Protein AF-A0A3N9UUB1-F1 (afdb_monomer_lite)

Foldseek 3Di:
DPVVVVVVVVLVVVVVVCVVPVVVQVVCCVVVVDGRVDDDDDPDDDDPVNVVVVVVVVVVVVD

pLDDT: mean 82.4, std 10.07, range [48.22, 94.5]

Sequence (63 aa):
MDTIKEMIELDAEIYAMVDRNPKLAEVYRYLMGEELGAVVVLSRMPTAEDWAAAERLARSRQR

Structure (mmCIF, N/CA/C/O backbone):
data_AF-A0A3N9UUB1-F1
#
_entry.id   AF-A0A3N9UUB1-F1
#
loop_
_atom_site.group_PDB
_atom_site.id
_atom_site.type_symbol
_atom_site.label_atom_id
_atom_site.label_alt_id
_atom_site.label_comp_id
_atom_site.label_asym_id
_atom_site.label_entity_id
_atom_site.label_seq_id
_atom_site.pdbx_PDB_ins_code
_atom_site.Cartn_x
_atom_site.Cartn_y
_atom_site.Cartn_z
_atom_site.occupancy
_atom_site.B_iso_or_equiv
_atom_site.auth_seq_id
_atom_site.auth_comp_id
_atom_site.auth_asym_id
_atom_site.auth_atom_id
_atom_site.pdbx_PDB_model_num
ATOM 1 N N . MET A 1 1 ? 16.094 -15.731 -5.160 1.00 54.97 1 MET A N 1
ATOM 2 C CA . MET A 1 1 ? 14.978 -15.364 -4.271 1.00 54.97 1 MET A CA 1
ATOM 3 C C . MET A 1 1 ? 13.898 -14.796 -5.170 1.00 54.97 1 MET A C 1
ATOM 5 O O . MET A 1 1 ? 14.240 -14.020 -6.055 1.00 54.97 1 MET A O 1
ATOM 9 N N . ASP A 1 2 ? 12.683 -15.330 -5.089 1.00 79.31 2 ASP A N 1
ATOM 10 C CA . ASP A 1 2 ? 11.590 -14.985 -6.001 1.00 79.31 2 ASP A CA 1
ATOM 11 C C . ASP A 1 2 ? 10.821 -13.807 -5.400 1.00 79.31 2 ASP A C 1
ATOM 13 O O . ASP A 1 2 ? 10.004 -13.983 -4.499 1.00 79.31 2 ASP A O 1
ATOM 17 N N . THR A 1 3 ? 11.142 -12.596 -5.858 1.00 78.69 3 THR A N 1
ATOM 18 C CA . THR A 1 3 ? 10.634 -11.328 -5.307 1.00 78.69 3 THR A CA 1
ATOM 19 C C . THR A 1 3 ? 9.106 -11.268 -5.265 1.00 78.69 3 THR A C 1
ATOM 21 O O . THR A 1 3 ? 8.539 -10.638 -4.376 1.00 78.69 3 THR A O 1
ATOM 24 N N . ILE A 1 4 ? 8.425 -11.958 -6.186 1.00 77.38 4 ILE A N 1
ATOM 25 C CA . ILE A 1 4 ? 6.960 -12.033 -6.203 1.00 77.38 4 ILE A CA 1
ATOM 26 C C . ILE A 1 4 ? 6.453 -12.804 -4.983 1.00 77.38 4 ILE A C 1
ATOM 28 O O . ILE A 1 4 ? 5.500 -12.382 -4.331 1.00 77.38 4 ILE A O 1
ATOM 32 N N . LYS A 1 5 ? 7.105 -13.921 -4.650 1.00 79.19 5 LYS A N 1
ATOM 33 C CA . LYS A 1 5 ? 6.737 -14.748 -3.501 1.00 79.19 5 LYS A CA 1
ATOM 34 C C . LYS A 1 5 ? 6.931 -13.992 -2.186 1.00 79.19 5 LYS A C 1
ATOM 36 O O . LYS A 1 5 ? 6.045 -14.026 -1.341 1.00 79.19 5 LYS A O 1
ATOM 41 N N . GLU A 1 6 ? 8.040 -13.269 -2.052 1.00 81.19 6 GLU A N 1
ATOM 42 C CA . GLU A 1 6 ? 8.316 -12.433 -0.874 1.00 81.19 6 GLU A CA 1
ATOM 43 C C . GLU A 1 6 ? 7.278 -11.321 -0.691 1.00 81.19 6 GLU A C 1
ATOM 45 O O . GLU A 1 6 ? 6.819 -11.091 0.424 1.00 81.19 6 GLU A O 1
ATOM 50 N N . MET A 1 7 ? 6.861 -10.662 -1.779 1.00 76.19 7 MET A N 1
ATOM 51 C CA . MET A 1 7 ? 5.791 -9.659 -1.733 1.00 76.19 7 MET A CA 1
ATOM 52 C C . MET A 1 7 ? 4.467 -10.246 -1.232 1.00 76.19 7 MET A C 1
ATOM 54 O O . MET A 1 7 ? 3.814 -9.642 -0.387 1.00 76.19 7 MET A O 1
ATOM 58 N N . ILE A 1 8 ? 4.083 -11.425 -1.730 1.00 81.38 8 ILE A N 1
ATOM 59 C CA . ILE A 1 8 ? 2.837 -12.093 -1.323 1.00 81.38 8 ILE A CA 1
ATOM 60 C C . ILE A 1 8 ? 2.872 -12.463 0.167 1.00 81.38 8 ILE A C 1
ATOM 62 O O . ILE A 1 8 ? 1.871 -12.302 0.865 1.00 81.38 8 ILE A O 1
ATOM 66 N N . GLU A 1 9 ? 4.011 -12.956 0.659 1.00 87.19 9 GLU A N 1
ATOM 67 C CA . GLU A 1 9 ? 4.192 -13.303 2.073 1.00 87.19 9 GLU A CA 1
ATOM 68 C C . GLU A 1 9 ? 4.099 -12.058 2.973 1.00 87.19 9 GLU A C 1
ATOM 70 O O . GLU A 1 9 ? 3.381 -12.078 3.973 1.00 87.19 9 GLU A O 1
ATOM 75 N N . LEU A 1 10 ? 4.734 -10.952 2.572 1.00 83.25 10 LEU A N 1
ATOM 76 C CA . LEU A 1 10 ? 4.654 -9.665 3.270 1.00 83.25 10 LEU A CA 1
ATOM 77 C C . LEU A 1 10 ? 3.226 -9.116 3.338 1.00 83.25 10 LEU A C 1
ATOM 79 O O . LEU A 1 10 ? 2.784 -8.707 4.411 1.00 83.25 10 LEU A O 1
ATOM 83 N N . ASP A 1 11 ? 2.487 -9.136 2.226 1.00 83.44 11 ASP A N 1
ATOM 84 C CA . ASP A 1 11 ? 1.093 -8.687 2.214 1.00 83.44 11 ASP A CA 1
ATOM 85 C C . ASP A 1 11 ? 0.251 -9.510 3.198 1.00 83.44 11 ASP A C 1
ATOM 87 O O . ASP A 1 11 ? -0.479 -8.946 4.018 1.00 83.44 11 ASP A O 1
ATOM 91 N N . ALA A 1 12 ? 0.395 -10.839 3.186 1.00 86.88 12 ALA A N 1
ATOM 92 C CA . ALA A 1 12 ? -0.329 -11.722 4.098 1.00 86.88 12 ALA A CA 1
ATOM 93 C C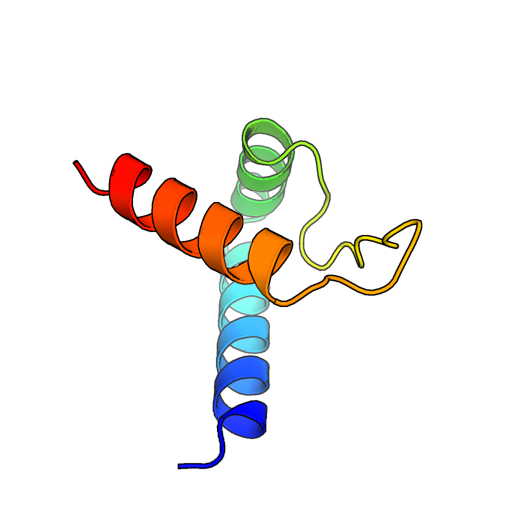 . ALA A 1 12 ? -0.020 -11.425 5.577 1.00 86.88 12 ALA A C 1
ATOM 95 O O . ALA A 1 12 ? -0.928 -11.426 6.414 1.00 86.88 12 ALA A O 1
ATOM 96 N N . GLU A 1 13 ? 1.238 -11.131 5.909 1.00 90.19 13 GLU A N 1
ATOM 97 C CA . GLU A 1 13 ? 1.631 -10.741 7.265 1.00 90.19 13 GLU A CA 1
ATOM 98 C C . GLU A 1 13 ? 0.997 -9.413 7.695 1.00 90.19 13 GLU A C 1
ATOM 100 O O . GLU A 1 13 ? 0.487 -9.316 8.815 1.00 90.19 13 GLU A O 1
ATOM 105 N N . ILE A 1 14 ? 0.963 -8.415 6.807 1.00 85.88 14 ILE A N 1
ATOM 106 C CA . ILE A 1 14 ? 0.350 -7.108 7.082 1.00 85.88 14 ILE A CA 1
ATOM 107 C C . ILE A 1 14 ? -1.151 -7.266 7.354 1.00 85.88 14 ILE A C 1
ATOM 109 O O . ILE A 1 14 ? -1.651 -6.734 8.350 1.00 85.88 14 ILE A O 1
ATOM 113 N N . TYR A 1 15 ? -1.868 -8.041 6.535 1.00 88.19 15 TYR A N 1
ATOM 114 C CA . TYR A 1 15 ? -3.283 -8.333 6.788 1.00 88.19 15 TYR A CA 1
ATOM 115 C C . TYR A 1 15 ? -3.478 -9.066 8.121 1.00 88.19 15 TYR A C 1
ATOM 117 O O . TYR A 1 15 ? -4.330 -8.675 8.918 1.00 88.19 15 TYR A O 1
ATOM 125 N N . ALA A 1 16 ? -2.625 -10.042 8.445 1.00 92.56 16 ALA A N 1
ATOM 126 C CA . ALA A 1 16 ? -2.692 -10.750 9.722 1.00 92.56 16 ALA A CA 1
ATOM 127 C C . ALA A 1 16 ? -2.393 -9.852 10.940 1.00 92.56 16 ALA A C 1
ATOM 129 O O . ALA A 1 16 ? -2.819 -10.158 12.060 1.00 92.56 16 ALA A O 1
ATOM 130 N N . MET A 1 17 ? -1.628 -8.770 10.772 1.00 90.44 17 MET A N 1
ATOM 131 C CA . MET A 1 17 ? -1.421 -7.760 11.815 1.00 90.44 17 MET A CA 1
ATOM 132 C C . MET A 1 17 ? -2.667 -6.896 12.009 1.00 90.44 17 MET A C 1
ATOM 134 O O . MET A 1 17 ? -3.054 -6.638 13.151 1.00 90.44 17 MET A O 1
ATOM 138 N N . VAL A 1 18 ? -3.306 -6.481 10.914 1.00 90.31 18 VAL A N 1
ATOM 139 C CA . VAL A 1 18 ? -4.560 -5.718 10.944 1.00 90.31 18 VAL A CA 1
ATOM 140 C C . VAL A 1 18 ? -5.688 -6.537 11.573 1.00 90.31 18 VAL A C 1
ATOM 142 O O . VAL A 1 18 ? -6.386 -6.019 12.439 1.00 90.31 18 VAL A O 1
ATOM 145 N N . ASP A 1 19 ? -5.813 -7.822 11.242 1.00 90.94 19 ASP A N 1
ATOM 146 C CA . ASP A 1 19 ? -6.819 -8.708 11.845 1.00 90.94 19 ASP A CA 1
ATOM 147 C C . ASP A 1 19 ? -6.656 -8.814 13.367 1.00 90.94 19 ASP A C 1
ATOM 149 O O . ASP A 1 19 ? -7.630 -8.822 14.121 1.00 90.94 19 ASP A O 1
ATOM 153 N N . ARG A 1 20 ? -5.405 -8.849 13.842 1.00 94.50 20 ARG A N 1
ATOM 154 C CA . ARG A 1 20 ? -5.083 -8.869 15.276 1.00 94.50 20 ARG A CA 1
ATOM 155 C C . ARG A 1 20 ? -5.322 -7.524 15.962 1.00 94.50 20 ARG A C 1
ATOM 157 O O . ARG A 1 20 ? -5.527 -7.496 17.175 1.00 94.50 20 ARG A O 1
ATOM 164 N N . ASN A 1 21 ? -5.279 -6.417 15.224 1.00 92.56 21 ASN A N 1
ATOM 165 C CA . ASN A 1 21 ? -5.535 -5.081 15.747 1.00 92.56 21 ASN A CA 1
ATOM 166 C C . ASN A 1 21 ? -6.192 -4.181 14.683 1.00 92.56 21 ASN A C 1
ATOM 168 O O . ASN A 1 21 ? -5.490 -3.442 13.984 1.00 92.56 21 ASN A O 1
ATOM 172 N N . PRO A 1 22 ? -7.536 -4.167 14.608 1.00 88.50 22 PRO A N 1
ATOM 173 C CA . PRO A 1 22 ? -8.267 -3.438 13.570 1.00 88.50 22 PRO A CA 1
ATOM 174 C C . PRO A 1 22 ? -7.976 -1.931 13.520 1.00 88.50 22 PRO A C 1
ATOM 176 O O . PRO A 1 22 ? -8.061 -1.320 12.456 1.00 88.50 22 PRO A O 1
ATOM 179 N N . LYS A 1 23 ? -7.550 -1.323 14.639 1.00 92.62 23 LYS A N 1
ATOM 180 C CA . LYS A 1 23 ? -7.151 0.097 14.677 1.00 92.62 23 LYS A CA 1
ATOM 181 C C . LYS A 1 23 ? -5.963 0.408 13.767 1.00 92.62 23 LYS A C 1
ATOM 183 O O . LYS A 1 23 ? -5.791 1.555 13.368 1.00 92.62 23 LYS A O 1
ATOM 188 N N . LEU A 1 24 ? -5.142 -0.586 13.424 1.00 88.25 24 LEU A N 1
ATOM 189 C CA . LEU A 1 24 ? -4.029 -0.395 12.495 1.00 88.25 24 LEU A CA 1
ATOM 190 C C . LEU A 1 24 ? -4.514 -0.004 11.097 1.00 88.25 24 LEU A C 1
ATOM 192 O O . LEU A 1 24 ? -3.879 0.837 10.469 1.00 88.25 24 LEU A O 1
ATOM 196 N N . ALA A 1 25 ? -5.653 -0.531 10.637 1.00 86.50 25 ALA A N 1
ATOM 197 C CA . ALA A 1 25 ? -6.232 -0.129 9.355 1.00 86.50 25 ALA A CA 1
ATOM 198 C C . ALA A 1 25 ? -6.704 1.332 9.369 1.00 86.50 25 ALA A C 1
ATOM 200 O O . ALA A 1 25 ? -6.524 2.054 8.388 1.00 86.50 25 ALA A O 1
ATOM 201 N N . GLU A 1 26 ? -7.281 1.789 10.483 1.00 87.19 26 GLU A N 1
ATOM 202 C CA . GLU A 1 26 ? -7.710 3.183 10.649 1.00 87.19 26 GLU A CA 1
ATOM 203 C C . GLU A 1 26 ? -6.513 4.139 10.655 1.00 87.19 26 GLU A C 1
ATOM 205 O O . GLU A 1 26 ? -6.521 5.149 9.951 1.00 87.19 26 GLU A O 1
ATOM 210 N N . VAL A 1 27 ? -5.456 3.796 11.399 1.00 86.56 27 VAL A N 1
ATOM 211 C CA . VAL A 1 27 ? -4.210 4.575 11.440 1.00 86.56 27 VAL A CA 1
ATOM 212 C C . VAL A 1 27 ? -3.541 4.605 10.069 1.00 86.56 27 VAL A C 1
ATOM 214 O O . VAL A 1 27 ? -3.129 5.673 9.621 1.00 86.56 27 VAL A O 1
ATOM 217 N N . TYR A 1 28 ? -3.469 3.463 9.381 1.00 82.06 28 TYR A N 1
ATOM 218 C CA . TYR A 1 28 ? -2.926 3.387 8.027 1.00 82.06 28 TYR A CA 1
ATOM 219 C C . TYR A 1 28 ? -3.682 4.323 7.083 1.00 82.06 28 TYR A C 1
ATOM 221 O O . TYR A 1 28 ? -3.071 5.168 6.434 1.00 82.06 28 TYR A O 1
ATOM 229 N N . ARG A 1 29 ? -5.017 4.248 7.082 1.00 85.81 29 ARG A N 1
ATOM 230 C CA . ARG A 1 29 ? -5.874 5.103 6.256 1.00 85.81 29 ARG A CA 1
ATOM 231 C C . ARG A 1 29 ? -5.685 6.584 6.556 1.00 85.81 29 ARG A C 1
ATOM 233 O O . ARG A 1 29 ? -5.630 7.391 5.635 1.00 85.81 29 ARG A O 1
ATOM 240 N N . TYR A 1 30 ? -5.560 6.944 7.830 1.00 84.94 30 TYR A N 1
ATOM 241 C CA . TYR A 1 30 ? -5.313 8.323 8.238 1.00 84.94 30 TYR A CA 1
ATOM 242 C C . TYR A 1 30 ? -3.955 8.847 7.745 1.00 84.94 30 TYR A C 1
ATOM 244 O O . TYR A 1 30 ? -3.869 9.979 7.277 1.00 84.94 30 TYR A O 1
ATOM 252 N N . LEU A 1 31 ? -2.898 8.033 7.830 1.00 77.50 31 LEU A N 1
ATOM 253 C CA . LEU A 1 31 ? -1.544 8.437 7.440 1.00 77.50 31 LEU A CA 1
ATOM 254 C C . LEU A 1 31 ? -1.327 8.435 5.924 1.00 77.50 31 LEU A C 1
ATOM 256 O O . LEU A 1 31 ? -0.623 9.301 5.406 1.00 77.50 31 LEU A O 1
ATOM 260 N N . MET A 1 32 ? -1.902 7.455 5.230 1.00 79.94 32 MET A N 1
ATOM 261 C CA . MET A 1 32 ? -1.672 7.225 3.803 1.00 79.94 32 MET A CA 1
ATOM 262 C C . MET A 1 32 ? -2.739 7.875 2.920 1.00 79.94 32 MET A C 1
ATOM 264 O O . MET A 1 32 ? -2.494 8.086 1.739 1.00 79.94 32 MET A O 1
ATOM 268 N N . GLY A 1 33 ? -3.909 8.210 3.474 1.00 82.12 33 GLY A N 1
ATOM 269 C CA . GLY A 1 33 ? -5.053 8.711 2.707 1.00 82.12 33 GLY A CA 1
ATOM 270 C C . GLY A 1 33 ? -5.750 7.641 1.858 1.00 82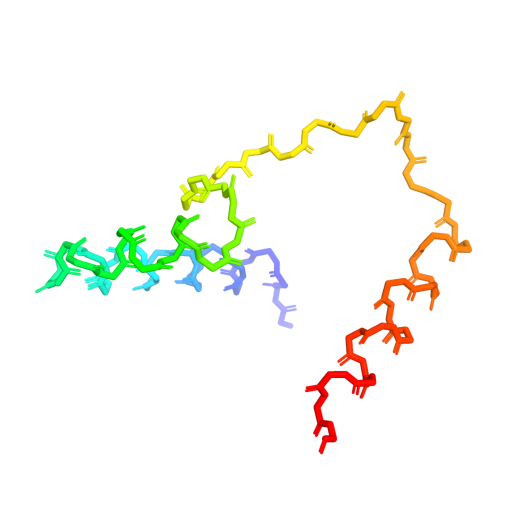.12 33 GLY A C 1
ATOM 271 O O . GLY A 1 33 ? -6.649 7.971 1.091 1.00 82.12 33 GLY A O 1
ATOM 272 N N . GLU A 1 34 ? -5.357 6.372 1.998 1.00 80.94 34 GLU A N 1
ATOM 273 C CA . GLU A 1 34 ? -5.801 5.240 1.177 1.00 80.94 34 GLU A CA 1
ATOM 274 C C . GLU A 1 34 ? -6.121 4.017 2.051 1.00 80.94 34 GLU A C 1
ATOM 276 O O . GLU A 1 34 ? -5.628 3.893 3.175 1.00 80.94 34 GLU A O 1
ATOM 281 N N . GLU A 1 35 ? -6.964 3.104 1.560 1.00 84.12 35 GLU A N 1
ATOM 282 C CA . GLU A 1 35 ? -7.193 1.827 2.246 1.00 84.12 35 GLU A CA 1
ATOM 283 C C . GLU A 1 35 ? -6.004 0.874 2.064 1.00 84.12 35 GLU A C 1
ATOM 285 O O . GLU A 1 35 ? -5.293 0.913 1.060 1.00 84.12 35 GLU A O 1
ATOM 290 N N . LEU A 1 36 ? -5.791 -0.010 3.040 1.00 78.62 36 LEU A N 1
ATOM 291 C CA . LEU A 1 36 ? -4.790 -1.063 2.916 1.00 78.62 36 LEU A CA 1
ATOM 292 C C . LEU A 1 36 ? -5.147 -1.966 1.722 1.00 78.62 36 LEU A C 1
ATOM 294 O O . LEU A 1 36 ? -6.291 -2.400 1.602 1.00 78.62 36 LEU A O 1
ATOM 298 N N . GLY A 1 37 ? -4.186 -2.216 0.830 1.00 73.81 37 GLY A N 1
ATOM 299 C CA . GLY A 1 37 ? -4.427 -2.962 -0.409 1.00 73.81 37 GLY A CA 1
ATOM 300 C C . GLY A 1 37 ? -5.141 -2.175 -1.511 1.00 73.81 37 GLY A C 1
ATOM 301 O O . GLY A 1 37 ? -5.526 -2.769 -2.519 1.00 73.81 37 GLY A O 1
ATOM 302 N N . ALA A 1 38 ? -5.321 -0.858 -1.356 1.00 71.56 38 ALA A N 1
ATOM 303 C CA . ALA A 1 38 ? -5.841 -0.026 -2.430 1.00 71.56 38 ALA A CA 1
ATOM 304 C C . ALA A 1 38 ? -4.919 -0.107 -3.656 1.00 71.56 3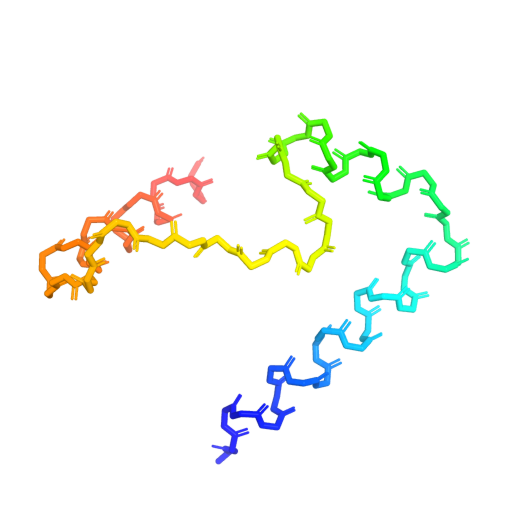8 ALA A C 1
ATOM 306 O O . ALA A 1 38 ? -3.737 0.235 -3.610 1.00 71.56 38 ALA A O 1
ATOM 307 N N . VAL A 1 39 ? -5.475 -0.562 -4.778 1.00 63.66 39 VAL A N 1
ATOM 308 C CA . VAL A 1 39 ? -4.783 -0.515 -6.065 1.00 63.66 39 VAL A CA 1
ATOM 309 C C . VAL A 1 39 ? -4.840 0.923 -6.564 1.00 63.66 39 VAL A C 1
ATOM 311 O O . VAL A 1 39 ? -5.892 1.402 -6.992 1.00 63.66 39 VAL A O 1
ATOM 314 N N . VAL A 1 40 ? -3.706 1.619 -6.517 1.00 64.06 40 VAL A N 1
ATOM 315 C CA . VAL A 1 40 ? -3.596 2.968 -7.076 1.00 64.06 40 VAL A CA 1
ATOM 316 C C . VAL A 1 40 ? -3.556 2.862 -8.596 1.00 64.06 40 VAL A C 1
ATOM 318 O O . VAL A 1 40 ? -2.570 2.423 -9.192 1.00 64.06 40 VAL A O 1
ATOM 321 N N . VAL A 1 41 ? -4.649 3.264 -9.243 1.00 64.25 41 VAL A N 1
ATOM 322 C CA . VAL A 1 41 ? -4.690 3.385 -10.701 1.00 64.25 41 VAL A CA 1
ATOM 323 C C . VAL A 1 41 ? -3.910 4.630 -11.101 1.00 64.25 41 VAL A C 1
ATOM 325 O O . VAL A 1 41 ? -4.303 5.756 -10.801 1.00 64.25 41 VAL A O 1
ATOM 328 N N . LEU A 1 42 ? -2.808 4.428 -11.813 1.00 71.62 42 LEU A N 1
ATOM 329 C CA . LEU A 1 42 ? -2.046 5.524 -12.393 1.00 71.62 42 LEU A CA 1
ATOM 330 C C . LEU A 1 42 ? -2.654 5.927 -13.739 1.00 71.62 42 LEU A C 1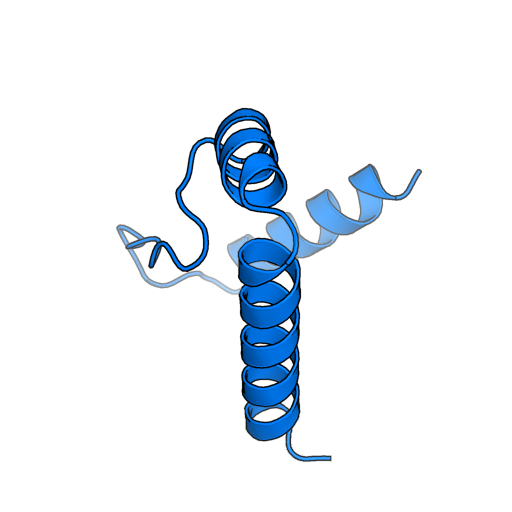
ATOM 332 O O . LEU A 1 42 ? -2.988 5.078 -14.563 1.00 71.62 42 LEU A O 1
ATOM 336 N N . SER A 1 43 ? -2.760 7.235 -13.987 1.00 77.81 43 SER A N 1
ATOM 337 C CA . SER A 1 43 ? -3.294 7.786 -15.244 1.00 77.81 43 SER A CA 1
ATO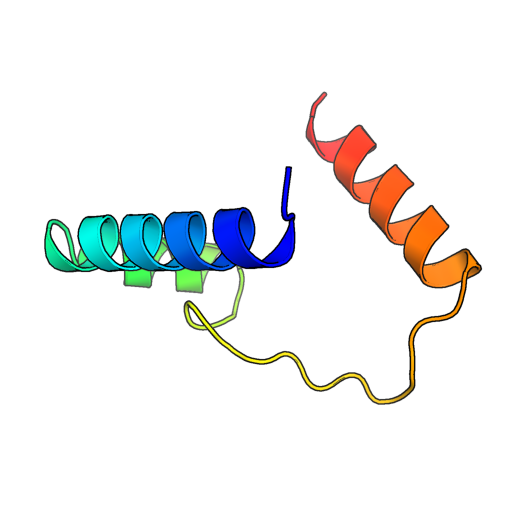M 338 C C . SER A 1 43 ? -2.441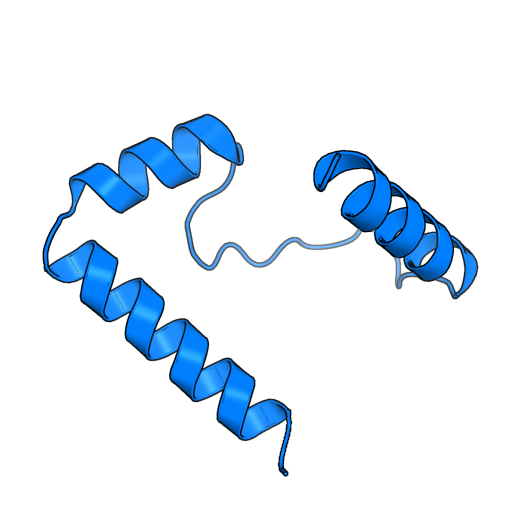 7.446 -16.472 1.00 77.81 43 SER A C 1
ATOM 340 O O . SER A 1 43 ? -2.913 7.537 -17.604 1.00 77.81 43 SER A O 1
ATOM 342 N N . ARG A 1 44 ? -1.183 7.051 -16.253 1.00 87.00 44 ARG A N 1
ATOM 343 C CA . ARG A 1 44 ? -0.249 6.551 -17.263 1.00 87.00 44 ARG A CA 1
ATOM 344 C C . ARG A 1 44 ? 0.741 5.576 -16.634 1.00 87.00 44 ARG A C 1
ATOM 346 O O . ARG A 1 44 ? 0.967 5.609 -15.425 1.00 87.00 44 ARG A O 1
ATOM 353 N N . MET A 1 45 ? 1.386 4.762 -17.468 1.00 86.31 45 MET A N 1
ATOM 354 C CA . MET A 1 45 ? 2.490 3.914 -17.021 1.00 86.31 45 MET A CA 1
ATOM 355 C C . MET A 1 45 ? 3.648 4.791 -16.493 1.00 86.31 45 MET A C 1
ATOM 357 O O . MET A 1 45 ? 3.983 5.793 -17.142 1.00 86.31 45 MET A O 1
ATOM 361 N N . PRO A 1 46 ? 4.246 4.459 -15.333 1.00 88.12 46 PRO A N 1
ATOM 362 C CA . PRO A 1 46 ? 5.418 5.164 -14.820 1.00 88.12 46 PRO A CA 1
ATOM 363 C C . PRO A 1 46 ? 6.592 5.115 -15.800 1.00 88.12 46 PRO A C 1
ATOM 365 O O . PRO A 1 46 ? 6.866 4.072 -16.398 1.00 88.12 46 PRO A O 1
ATOM 368 N N . THR A 1 47 ? 7.311 6.226 -15.937 1.00 93.31 47 THR A N 1
ATOM 369 C CA . THR A 1 47 ? 8.581 6.286 -16.668 1.00 93.31 47 THR A CA 1
ATOM 370 C C . THR A 1 47 ? 9.753 5.965 -15.741 1.00 93.31 47 THR A C 1
ATOM 372 O O . THR A 1 47 ? 9.624 5.940 -14.517 1.00 93.31 47 THR A O 1
ATOM 375 N N . ALA A 1 48 ? 10.940 5.764 -16.318 1.00 94.38 48 ALA A N 1
ATOM 376 C CA . ALA A 1 48 ? 12.170 5.612 -15.542 1.00 94.38 48 ALA A CA 1
ATOM 377 C C . ALA A 1 48 ? 12.465 6.834 -14.643 1.00 94.38 48 ALA A C 1
ATOM 379 O O . ALA A 1 48 ? 12.993 6.680 -13.544 1.00 94.38 48 ALA A O 1
ATOM 380 N N . GLU A 1 49 ? 12.096 8.043 -15.079 1.00 94.31 49 GLU A N 1
ATOM 381 C CA . GLU A 1 49 ? 12.266 9.264 -14.284 1.00 94.31 49 GLU A CA 1
ATOM 382 C C . GLU A 1 49 ? 11.326 9.308 -13.077 1.00 94.31 49 GLU A C 1
ATOM 384 O O . GLU A 1 49 ? 11.759 9.715 -11.996 1.00 94.31 49 GLU A O 1
ATOM 389 N N . ASP A 1 50 ? 10.078 8.844 -13.233 1.00 91.44 50 ASP A N 1
ATOM 390 C CA . ASP A 1 50 ? 9.119 8.745 -12.126 1.00 91.44 50 ASP A CA 1
ATOM 391 C C . ASP A 1 50 ? 9.654 7.802 -11.035 1.00 91.44 50 ASP A C 1
ATOM 393 O O . ASP A 1 50 ? 9.632 8.138 -9.850 1.00 91.44 50 ASP A O 1
ATOM 397 N N . TRP A 1 51 ? 10.219 6.656 -11.434 1.00 90.94 51 TRP A N 1
ATOM 398 C CA . TRP A 1 51 ? 10.855 5.714 -10.508 1.00 90.94 51 TRP A CA 1
ATOM 399 C C . TRP A 1 51 ? 12.060 6.323 -9.790 1.00 90.94 51 TRP A C 1
ATOM 401 O O . TRP A 1 51 ? 12.164 6.228 -8.566 1.00 90.94 51 TRP A O 1
ATOM 411 N N . ALA A 1 52 ? 12.938 7.014 -10.521 1.00 93.25 52 ALA A N 1
ATOM 412 C CA . ALA A 1 52 ? 14.085 7.692 -9.924 1.00 93.25 52 ALA A CA 1
ATOM 413 C C . ALA A 1 52 ? 13.657 8.800 -8.941 1.00 93.25 52 ALA A C 1
ATOM 415 O O . ALA A 1 52 ? 14.309 9.024 -7.919 1.00 93.25 52 ALA A O 1
ATOM 416 N N . ALA A 1 53 ? 12.561 9.508 -9.227 1.00 89.88 53 ALA A N 1
ATOM 417 C CA . ALA A 1 53 ? 11.997 10.502 -8.321 1.00 89.88 53 ALA A CA 1
ATOM 418 C C . ALA A 1 53 ? 11.415 9.860 -7.052 1.00 89.88 53 ALA A C 1
ATOM 420 O O . ALA A 1 53 ? 11.706 10.337 -5.952 1.00 89.88 53 ALA A O 1
ATOM 421 N N . ALA A 1 54 ? 10.664 8.764 -7.188 1.00 86.94 54 ALA A N 1
ATOM 422 C CA . ALA A 1 54 ? 10.120 8.011 -6.059 1.00 86.94 54 ALA A CA 1
ATOM 423 C C . ALA A 1 54 ? 11.231 7.478 -5.140 1.00 86.94 54 ALA A C 1
ATOM 425 O O . ALA A 1 54 ? 11.150 7.619 -3.918 1.00 86.94 54 ALA A O 1
ATOM 426 N N . GLU A 1 55 ? 12.315 6.952 -5.716 1.00 89.69 55 GLU A N 1
ATOM 427 C CA . GLU A 1 55 ? 13.466 6.457 -4.961 1.00 89.69 55 GLU A CA 1
ATOM 428 C C . GLU A 1 55 ? 14.157 7.575 -4.162 1.00 89.69 55 GLU A C 1
ATOM 430 O O . GLU A 1 55 ? 14.469 7.406 -2.979 1.00 89.69 55 GLU A O 1
ATOM 435 N N . ARG A 1 56 ? 14.350 8.755 -4.771 1.00 92.50 56 ARG A N 1
ATOM 436 C CA . ARG A 1 56 ? 14.889 9.932 -4.066 1.00 92.50 56 ARG A CA 1
ATOM 437 C C . ARG A 1 56 ? 13.993 10.355 -2.905 1.00 92.50 56 ARG A C 1
ATOM 439 O O . ARG A 1 56 ? 14.501 10.645 -1.821 1.00 92.50 56 ARG A O 1
ATOM 446 N N . LEU A 1 57 ? 12.676 10.366 -3.115 1.00 85.94 57 LEU A N 1
ATOM 447 C CA . LEU A 1 57 ? 11.706 10.728 -2.086 1.00 85.94 57 LEU A CA 1
ATOM 448 C C . LEU A 1 57 ? 11.757 9.744 -0.906 1.00 85.94 57 LEU A C 1
ATOM 450 O O . LEU A 1 57 ? 11.853 10.172 0.245 1.00 85.94 57 LEU A O 1
ATOM 454 N N . ALA A 1 58 ? 11.775 8.438 -1.185 1.00 79.25 58 ALA A N 1
ATOM 455 C CA . ALA A 1 58 ? 11.869 7.396 -0.165 1.00 79.25 58 ALA A CA 1
ATOM 456 C C . ALA A 1 58 ? 13.146 7.534 0.681 1.00 79.25 58 ALA A C 1
ATOM 458 O O . ALA A 1 58 ? 13.085 7.499 1.909 1.00 79.25 58 ALA A O 1
ATOM 459 N N . ARG A 1 59 ? 14.292 7.790 0.035 1.00 83.25 59 ARG A N 1
ATOM 460 C CA . ARG A 1 59 ? 15.573 8.021 0.723 1.00 83.25 59 ARG A CA 1
ATOM 461 C C . ARG A 1 59 ? 15.561 9.285 1.591 1.00 83.25 59 ARG A C 1
ATOM 463 O O . ARG A 1 59 ? 16.165 9.287 2.658 1.00 83.25 59 ARG A O 1
ATOM 470 N N . SER A 1 60 ? 14.871 10.349 1.169 1.00 79.50 60 SER A N 1
ATOM 471 C CA . SER A 1 60 ? 14.766 11.592 1.954 1.00 79.50 60 SER A CA 1
ATOM 472 C C . SER A 1 60 ? 13.910 11.470 3.219 1.00 79.50 60 SER A C 1
ATOM 474 O O . SER A 1 60 ? 14.132 12.222 4.158 1.00 79.50 60 SER A O 1
ATOM 476 N N . ARG A 1 61 ? 12.974 10.511 3.268 1.00 61.41 61 ARG A N 1
ATOM 477 C CA . ARG A 1 61 ? 12.100 10.249 4.427 1.00 61.41 61 ARG A CA 1
ATOM 478 C C . ARG A 1 61 ? 12.736 9.376 5.515 1.00 61.41 61 ARG A C 1
ATOM 480 O O . ARG A 1 61 ? 12.153 9.242 6.583 1.00 61.41 61 ARG A O 1
ATOM 487 N N . GLN A 1 62 ? 13.891 8.765 5.246 1.00 58.69 62 GLN A N 1
ATOM 488 C CA . GLN A 1 62 ? 14.637 7.939 6.208 1.00 58.69 62 GLN A CA 1
ATOM 489 C C . GLN A 1 62 ? 15.676 8.731 7.029 1.00 58.69 62 GLN A C 1
ATOM 491 O O . GLN A 1 62 ? 16.421 8.130 7.801 1.00 58.69 62 GLN A O 1
ATOM 496 N N . ARG A 1 63 ? 15.754 10.055 6.848 1.00 48.22 63 ARG A N 1
ATOM 497 C CA . ARG A 1 63 ? 16.568 10.977 7.656 1.00 48.22 63 ARG A CA 1
ATOM 498 C C . ARG A 1 63 ? 15.678 11.790 8.579 1.00 48.22 63 ARG A C 1
ATOM 500 O O . ARG A 1 63 ? 16.159 12.083 9.692 1.00 48.22 63 ARG A O 1
#

Radius of gyration: 14.57 Å; chains: 1; bounding box: 25×27×33 Å

Secondary structure (DSSP, 8-state):
--HHHHHHHHHHHHHHHHHH-THHHHHHHHHHSS-TT-----SSPPPHHHHHHHHHHHHHTT-